Protein AF-A0A7Y5V0I3-F1 (afdb_monomer)

Foldseek 3Di:
DDCPPDPVNCVVLVVLVCQLVQLVVLLVVLVVCCVPCVPPDDNVVSVVSNVVSVVSNVCSVVVNCVVVVPVVCPVCPVPPDPPVPDPDDPPDPPPPPPDDPDDDPDDPDDDDDDDDDDDDDDDD

Mean predicted aligned error: 18.59 Å

pLDDT: mean 71.86, std 21.12, range [35.44, 98.12]

Sequence (124 aa):
MDSHGHPSRQPVAFGLALTAGGGLVLIIIALALGVVNNAAVEGGAVGYLFVAGLLLLIVGIVTWAAVVRPFEHFDDINEPKDSGHGHGAHEAHGEDLLLPEGMQQSLPSGEGKAALPAAGGHAH

Secondary structure (DSSP, 8-state):
------GGG-HHHHHHHHHHHHHHHHHHHHHHHHHHTTTTS-HHHHHHHHHHHHHHHHHHHHHHHHHH-GGGSSGGGGS----S----------------TT----------------------

Nearest PDB structures (foldseek):
  3k6c-assembly1_J  TM=6.076E-01  e=4.776E+00  Nitrosomonas europaea

Solvent-accessible surface area (backbone atoms only — not comparable to full-atom values): 8068 Å² total; per-residue (Å²): 136,80,78,75,77,54,81,87,73,43,63,65,62,52,52,30,49,51,41,21,51,48,9,49,50,38,31,53,51,23,53,52,49,53,70,75,33,74,86,81,52,65,68,64,59,40,51,50,41,29,50,52,11,49,52,38,23,50,51,18,50,53,51,43,48,70,70,68,38,66,81,76,67,63,77,57,73,84,51,84,75,83,82,82,74,84,72,75,79,76,75,73,88,72,83,77,76,80,71,69,91,82,75,80,78,81,74,82,87,76,86,78,91,81,78,84,93,76,87,88,84,86,89,133

Structure (mmCIF, N/CA/C/O backbone):
data_AF-A0A7Y5V0I3-F1
#
_entry.id   AF-A0A7Y5V0I3-F1
#
loop_
_atom_site.group_PDB
_atom_site.id
_atom_site.type_symbol
_atom_site.label_atom_id
_atom_site.label_alt_id
_atom_site.label_comp_id
_atom_site.label_asym_id
_atom_site.label_entity_id
_atom_site.label_seq_id
_atom_site.pdbx_PDB_ins_code
_atom_site.Cartn_x
_atom_site.Cartn_y
_atom_site.Cartn_z
_atom_site.occupancy
_atom_site.B_iso_or_equiv
_atom_site.auth_seq_id
_atom_site.auth_comp_id
_atom_site.auth_asym_id
_atom_site.auth_atom_id
_atom_site.pdbx_PDB_model_num
ATOM 1 N N . MET A 1 1 ? -3.849 2.542 37.730 1.00 43.03 1 MET A N 1
ATOM 2 C CA . MET A 1 1 ? -2.648 1.910 37.133 1.00 43.03 1 MET A CA 1
ATOM 3 C C . MET A 1 1 ? -2.889 1.976 35.647 1.00 43.03 1 MET A C 1
ATOM 5 O O . MET A 1 1 ? -3.585 1.138 35.084 1.00 43.03 1 MET A O 1
ATOM 9 N N . ASP A 1 2 ? -2.468 3.089 35.070 1.00 50.16 2 ASP A N 1
ATOM 10 C CA . ASP A 1 2 ? -3.144 3.638 33.907 1.00 50.16 2 ASP A CA 1
ATOM 11 C C . ASP A 1 2 ? -2.444 3.072 32.684 1.00 50.16 2 ASP A C 1
ATOM 13 O O . ASP A 1 2 ? -1.265 3.318 32.422 1.00 50.16 2 ASP A O 1
ATOM 17 N N . SER A 1 3 ? -3.149 2.189 31.985 1.00 53.12 3 SER A N 1
ATOM 18 C CA . SER A 1 3 ? -2.683 1.577 30.755 1.00 53.12 3 SER A CA 1
ATOM 19 C C . SER A 1 3 ? -2.710 2.620 29.643 1.00 53.12 3 SER A C 1
ATOM 21 O O . SER A 1 3 ? -3.565 2.5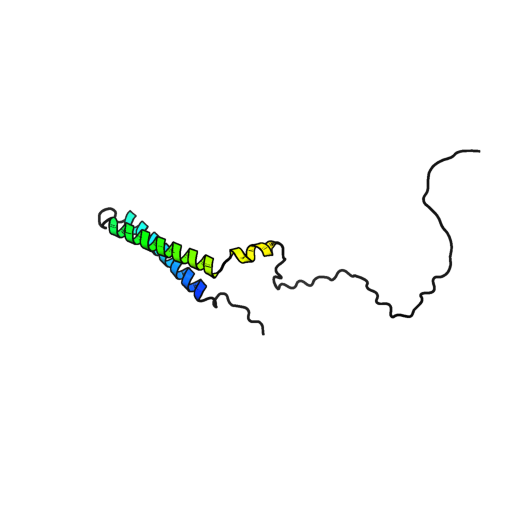73 28.762 1.00 53.12 3 SER A O 1
ATOM 23 N N . HIS A 1 4 ? -1.766 3.560 29.669 1.00 52.62 4 HIS A N 1
ATOM 24 C CA . HIS A 1 4 ? -1.443 4.377 28.508 1.00 52.62 4 HIS A CA 1
ATOM 25 C C . HIS A 1 4 ? -1.037 3.417 27.382 1.00 52.62 4 HIS A C 1
ATOM 27 O O . HIS A 1 4 ? 0.024 2.781 27.409 1.00 52.62 4 HIS A O 1
ATOM 33 N N . GLY A 1 5 ? -1.955 3.211 26.438 1.00 52.56 5 GLY A N 1
ATOM 34 C CA . GLY A 1 5 ? -1.758 2.366 25.273 1.00 52.56 5 GLY A CA 1
ATOM 35 C C . GLY A 1 5 ? -0.678 2.980 24.400 1.00 52.56 5 GLY A C 1
ATOM 36 O O . GLY A 1 5 ? -0.945 3.877 23.612 1.00 52.56 5 GLY A O 1
ATOM 37 N N . HIS A 1 6 ? 0.558 2.513 24.557 1.00 56.06 6 HIS A N 1
ATOM 38 C CA . HIS A 1 6 ? 1.640 2.875 23.654 1.00 56.06 6 HIS A CA 1
ATOM 39 C C . HIS A 1 6 ? 1.207 2.533 22.214 1.00 56.06 6 HIS A C 1
ATOM 41 O O . HIS A 1 6 ? 0.782 1.397 21.984 1.00 56.06 6 HIS A O 1
ATOM 47 N N . PRO A 1 7 ? 1.339 3.443 21.231 1.00 57.34 7 PRO A N 1
ATOM 48 C CA . PRO A 1 7 ? 0.961 3.169 19.839 1.00 57.34 7 PRO A CA 1
ATOM 49 C C . PRO A 1 7 ? 1.701 1.955 19.245 1.00 57.34 7 PRO A C 1
ATOM 51 O O . PRO A 1 7 ? 1.217 1.321 18.313 1.00 57.34 7 PRO A O 1
ATOM 54 N N . SER A 1 8 ? 2.829 1.552 19.844 1.00 57.81 8 SER A N 1
ATOM 55 C CA . SER A 1 8 ? 3.559 0.318 19.527 1.00 57.81 8 SER A CA 1
ATOM 56 C C . SER A 1 8 ? 2.834 -0.985 19.910 1.00 57.81 8 SER A C 1
ATOM 58 O O . SER A 1 8 ? 3.321 -2.062 19.577 1.00 57.81 8 SER A O 1
ATOM 60 N N . ARG A 1 9 ? 1.675 -0.928 20.582 1.00 64.12 9 ARG A N 1
ATOM 61 C CA . ARG A 1 9 ? 0.890 -2.104 21.011 1.00 64.12 9 ARG A CA 1
ATOM 62 C C . ARG A 1 9 ? -0.231 -2.500 20.046 1.00 64.12 9 ARG A C 1
ATOM 64 O O . ARG A 1 9 ? -1.075 -3.314 20.407 1.00 64.12 9 ARG A O 1
ATOM 71 N N . GLN A 1 10 ? -0.259 -1.943 18.836 1.00 80.81 10 GLN A N 1
ATOM 72 C CA . GLN A 1 10 ? -1.248 -2.270 17.802 1.00 80.81 10 GLN A CA 1
ATOM 73 C C . GLN A 1 10 ? -0.580 -3.085 16.675 1.00 80.81 10 GLN A C 1
ATOM 75 O O . GLN A 1 10 ? -0.377 -2.566 15.574 1.00 80.81 10 GLN A O 1
ATOM 80 N N . PRO A 1 11 ? -0.204 -4.360 16.924 1.00 87.69 11 PRO A N 1
ATOM 81 C CA . PRO A 1 11 ? 0.566 -5.167 15.970 1.00 87.69 11 PRO A CA 1
ATOM 82 C C . PRO A 1 11 ? -0.168 -5.355 14.638 1.00 87.69 11 PRO A C 1
ATOM 84 O O . PRO A 1 11 ? 0.463 -5.428 13.588 1.00 87.69 11 PRO A O 1
ATOM 87 N N . VAL A 1 12 ? -1.504 -5.370 14.672 1.00 90.06 12 VAL A N 1
ATOM 88 C CA . VAL A 1 12 ? -2.349 -5.470 13.478 1.00 90.06 12 VAL A CA 1
ATOM 89 C C . VAL A 1 12 ? -2.221 -4.218 12.610 1.00 90.06 12 VAL A C 1
ATOM 91 O O . VAL A 1 12 ? -1.935 -4.334 11.423 1.00 90.06 12 VAL A O 1
ATOM 94 N N . ALA A 1 13 ? -2.358 -3.020 13.188 1.00 89.31 13 ALA A N 1
ATOM 95 C CA . ALA A 1 13 ? -2.216 -1.769 12.443 1.00 89.31 13 ALA A CA 1
ATOM 96 C C . ALA A 1 13 ? -0.805 -1.623 11.845 1.00 89.31 13 ALA A C 1
ATOM 98 O O . ALA A 1 13 ? -0.663 -1.212 10.695 1.00 89.31 13 ALA A O 1
ATOM 99 N N . PHE A 1 14 ? 0.227 -2.034 12.590 1.00 90.25 14 PHE A N 1
ATOM 100 C CA . PHE A 1 14 ? 1.604 -2.068 12.094 1.00 90.25 14 PHE A CA 1
ATOM 101 C C . PHE A 1 14 ? 1.783 -3.041 10.916 1.00 90.25 14 PHE A C 1
ATOM 103 O O . PHE A 1 14 ? 2.371 -2.676 9.898 1.00 90.25 14 PHE A O 1
ATOM 110 N N . GLY A 1 15 ? 1.236 -4.257 11.008 1.00 92.00 15 GLY A N 1
ATOM 111 C CA . GLY A 1 15 ? 1.282 -5.234 9.915 1.00 92.00 15 GLY A CA 1
ATOM 112 C C . GLY A 1 15 ? 0.549 -4.758 8.655 1.00 92.00 15 GLY A C 1
ATOM 113 O O . GLY A 1 15 ? 1.042 -4.935 7.539 1.00 92.00 15 GLY A O 1
ATOM 114 N N . LEU A 1 16 ? -0.594 -4.089 8.820 1.00 93.06 16 LEU A N 1
ATOM 115 C CA . LEU A 1 16 ? -1.338 -3.493 7.707 1.00 93.06 16 LEU A CA 1
ATOM 116 C C . LEU A 1 16 ? -0.571 -2.330 7.065 1.00 93.06 16 LEU A C 1
ATOM 118 O O . LEU A 1 16 ? -0.535 -2.233 5.839 1.00 93.06 16 LEU A O 1
ATOM 122 N N . ALA A 1 17 ? 0.114 -1.510 7.867 1.00 93.31 17 ALA A N 1
ATOM 123 C CA . ALA A 1 17 ? 0.988 -0.453 7.364 1.00 93.31 17 ALA A CA 1
ATOM 124 C C . ALA A 1 17 ? 2.176 -1.016 6.564 1.00 93.31 17 ALA A C 1
ATOM 126 O O . ALA A 1 17 ? 2.482 -0.493 5.494 1.00 93.31 17 ALA A O 1
ATOM 127 N N . LEU A 1 18 ? 2.802 -2.109 7.020 1.00 94.31 18 LEU A N 1
ATOM 128 C CA . LEU A 1 18 ? 3.843 -2.802 6.248 1.00 94.31 18 LEU A CA 1
ATOM 129 C C . LEU A 1 18 ? 3.303 -3.396 4.946 1.00 94.31 18 LEU A C 1
ATOM 131 O O . LEU A 1 18 ? 3.977 -3.328 3.923 1.00 94.31 18 LEU A O 1
ATOM 135 N N . THR A 1 19 ? 2.089 -3.943 4.967 1.00 95.38 19 THR A N 1
ATOM 136 C CA . THR A 1 19 ? 1.443 -4.502 3.771 1.00 95.38 19 THR A CA 1
ATOM 137 C C . THR A 1 19 ? 1.185 -3.406 2.735 1.00 95.38 19 THR A C 1
ATOM 139 O O . THR A 1 19 ? 1.604 -3.526 1.584 1.00 95.38 19 THR A O 1
ATOM 142 N N . ALA A 1 20 ? 0.569 -2.296 3.154 1.00 95.75 20 ALA A N 1
ATOM 143 C CA . ALA A 1 20 ? 0.309 -1.151 2.287 1.00 95.75 20 ALA A CA 1
ATOM 144 C C . ALA A 1 20 ? 1.615 -0.508 1.781 1.00 95.75 20 ALA A C 1
ATOM 146 O O . ALA A 1 20 ? 1.780 -0.287 0.581 1.00 95.75 20 ALA A O 1
ATOM 147 N N . GLY A 1 21 ? 2.576 -0.267 2.678 1.00 95.94 21 GLY A N 1
ATOM 148 C CA . GLY A 1 21 ? 3.885 0.289 2.336 1.00 95.94 21 GLY A CA 1
ATOM 149 C C . GLY A 1 21 ? 4.683 -0.611 1.391 1.00 95.94 21 GLY A C 1
ATOM 150 O O . GLY A 1 21 ? 5.279 -0.119 0.437 1.00 95.94 21 GLY A O 1
ATOM 151 N N . GLY A 1 22 ? 4.637 -1.930 1.589 1.00 96.75 22 GLY A N 1
ATOM 152 C CA . GLY A 1 22 ? 5.248 -2.908 0.689 1.00 96.75 22 GLY A CA 1
ATOM 153 C C . GLY A 1 22 ? 4.650 -2.854 -0.717 1.00 96.75 22 GLY A C 1
ATOM 154 O O . GLY A 1 22 ? 5.396 -2.827 -1.695 1.00 96.75 22 GLY A O 1
ATOM 155 N N . GLY A 1 23 ? 3.322 -2.746 -0.829 1.00 96.88 23 GLY A N 1
ATOM 156 C CA . GLY A 1 23 ? 2.644 -2.547 -2.114 1.00 96.88 23 GLY A CA 1
ATOM 157 C C . GLY A 1 23 ? 3.108 -1.277 -2.829 1.00 96.88 23 GLY A C 1
ATOM 158 O O . GLY A 1 23 ? 3.447 -1.319 -4.012 1.00 96.88 23 GLY A O 1
ATOM 159 N N . LEU A 1 24 ? 3.222 -0.168 -2.093 1.00 97.88 24 LEU A N 1
ATOM 160 C CA . LEU A 1 24 ? 3.736 1.094 -2.630 1.00 97.88 24 LEU A CA 1
ATOM 161 C C . LEU A 1 24 ? 5.191 0.976 -3.113 1.00 97.88 24 LEU A C 1
ATOM 163 O O . LEU A 1 24 ? 5.516 1.446 -4.202 1.00 97.88 24 LEU A O 1
ATOM 167 N N . VAL A 1 25 ? 6.062 0.322 -2.341 1.00 97.94 25 VAL A N 1
ATOM 168 C CA . VAL A 1 25 ? 7.462 0.092 -2.736 1.00 97.94 25 VAL A CA 1
ATOM 169 C C . VAL A 1 25 ? 7.541 -0.740 -4.017 1.00 97.94 25 VAL A C 1
ATOM 171 O O . VAL A 1 25 ? 8.305 -0.393 -4.917 1.00 97.94 25 VAL A O 1
ATOM 174 N N . LEU A 1 26 ? 6.722 -1.788 -4.147 1.00 96.31 26 LEU A N 1
ATOM 175 C CA . LEU A 1 26 ? 6.667 -2.601 -5.366 1.00 96.31 26 LEU A CA 1
ATOM 176 C C . LEU A 1 26 ? 6.228 -1.788 -6.588 1.00 96.31 26 LEU A C 1
ATOM 178 O O . LEU A 1 26 ? 6.819 -1.943 -7.655 1.00 96.31 26 LEU A O 1
ATOM 182 N N . ILE A 1 27 ? 5.253 -0.888 -6.432 1.00 97.44 27 ILE A N 1
ATOM 183 C CA . ILE A 1 27 ? 4.839 0.033 -7.500 1.00 97.44 27 ILE A CA 1
ATOM 184 C C . ILE A 1 27 ? 6.009 0.927 -7.920 1.00 97.44 27 ILE A C 1
ATOM 186 O O . ILE A 1 27 ? 6.290 1.044 -9.111 1.00 97.44 27 ILE A O 1
ATOM 190 N N . ILE A 1 28 ? 6.719 1.527 -6.961 1.00 96.88 28 ILE A N 1
ATOM 191 C CA . ILE A 1 28 ? 7.865 2.402 -7.249 1.00 96.88 28 ILE A CA 1
ATOM 192 C C . ILE A 1 28 ? 8.955 1.632 -8.006 1.00 96.88 28 ILE A C 1
ATOM 194 O O . ILE A 1 28 ? 9.469 2.127 -9.009 1.00 96.88 28 ILE A O 1
ATOM 198 N N . ILE A 1 29 ? 9.272 0.408 -7.573 1.00 94.81 29 ILE A N 1
ATOM 199 C CA . ILE A 1 29 ? 10.252 -0.453 -8.249 1.00 94.81 29 ILE A CA 1
ATOM 200 C C . ILE A 1 29 ? 9.781 -0.801 -9.665 1.00 94.81 29 ILE A C 1
ATOM 202 O O . ILE A 1 29 ? 10.564 -0.684 -10.606 1.00 94.81 29 ILE A O 1
ATOM 206 N N . ALA A 1 30 ? 8.515 -1.185 -9.845 1.00 93.12 30 ALA A N 1
ATOM 207 C CA . ALA A 1 30 ? 7.963 -1.506 -11.159 1.00 93.12 30 ALA A CA 1
ATOM 208 C C . ALA A 1 30 ? 8.073 -0.318 -12.125 1.00 93.12 30 ALA A C 1
ATOM 210 O O . ALA A 1 30 ? 8.541 -0.478 -13.253 1.00 93.12 30 ALA A O 1
ATOM 211 N N . LEU A 1 31 ? 7.720 0.886 -11.670 1.00 93.00 31 LEU A N 1
ATOM 212 C CA . LEU A 1 31 ? 7.834 2.103 -12.473 1.00 93.00 31 LEU A CA 1
ATOM 213 C C . LEU A 1 31 ? 9.294 2.438 -12.799 1.00 93.00 31 LEU A C 1
ATOM 215 O O . LEU A 1 31 ? 9.605 2.755 -13.946 1.00 93.00 31 LEU A O 1
ATOM 219 N N . ALA A 1 32 ? 10.204 2.309 -11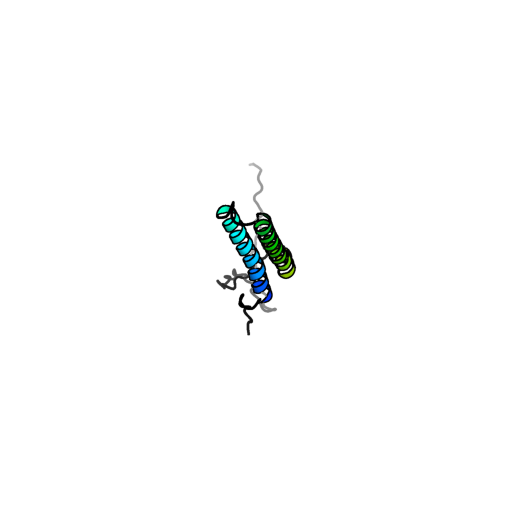.829 1.00 92.69 32 ALA A N 1
ATOM 220 C CA . ALA A 1 32 ? 11.631 2.524 -12.057 1.00 92.69 32 ALA A CA 1
ATOM 221 C C . ALA A 1 32 ? 12.193 1.550 -13.108 1.00 92.69 32 ALA A C 1
ATOM 223 O O . ALA A 1 32 ? 12.907 1.968 -14.021 1.00 92.69 32 ALA A O 1
ATOM 224 N N . LEU A 1 33 ? 11.828 0.266 -13.029 1.00 90.19 33 LEU A N 1
ATOM 225 C CA . LEU A 1 33 ? 12.226 -0.743 -14.013 1.00 90.19 33 LEU A CA 1
ATOM 226 C C . LEU A 1 33 ? 11.636 -0.462 -15.396 1.00 90.19 33 LEU A C 1
ATOM 228 O O . LEU A 1 33 ? 12.349 -0.614 -16.386 1.00 90.19 33 LEU A O 1
ATOM 232 N N . GLY A 1 34 ? 10.377 -0.023 -15.466 1.00 88.31 34 GLY A N 1
ATOM 233 C CA . GLY A 1 34 ? 9.728 0.358 -16.720 1.00 88.31 34 GLY A CA 1
ATOM 234 C C . GLY A 1 34 ? 10.424 1.527 -17.420 1.00 88.31 34 GLY A C 1
ATOM 235 O O . GLY A 1 34 ? 10.578 1.505 -18.638 1.00 88.31 34 GLY A O 1
ATOM 236 N N . VAL A 1 35 ? 10.906 2.515 -16.657 1.00 88.62 35 VAL A N 1
ATOM 237 C CA . VAL A 1 35 ? 11.644 3.666 -17.206 1.00 88.62 35 VAL A CA 1
ATOM 238 C C . VAL A 1 35 ? 13.051 3.273 -17.662 1.00 88.62 35 VAL A C 1
ATOM 240 O O . VAL A 1 35 ? 13.470 3.656 -18.752 1.00 88.62 35 VAL A O 1
ATOM 243 N N . VAL A 1 36 ? 13.789 2.513 -16.847 1.00 87.75 36 VAL A N 1
ATOM 244 C CA . VAL A 1 36 ? 15.198 2.180 -17.128 1.00 87.75 36 VAL A CA 1
ATOM 245 C C . VAL A 1 36 ? 15.334 1.114 -18.219 1.00 87.75 36 VAL A C 1
ATOM 247 O O . VAL A 1 36 ? 16.242 1.195 -19.043 1.00 87.75 36 VAL A O 1
ATOM 250 N N . ASN A 1 37 ? 14.444 0.119 -18.252 1.00 78.75 37 ASN A N 1
ATOM 251 C CA . ASN A 1 37 ? 14.624 -1.095 -19.053 1.00 78.75 37 ASN A CA 1
ATOM 252 C C . ASN A 1 37 ? 13.621 -1.243 -20.204 1.00 78.75 37 ASN A C 1
ATOM 254 O O . ASN A 1 37 ? 13.249 -2.369 -20.538 1.00 78.75 37 ASN A O 1
ATOM 258 N N . ASN A 1 38 ? 13.234 -0.140 -20.853 1.00 68.06 38 ASN A N 1
ATOM 259 C CA . ASN A 1 38 ? 12.212 -0.104 -21.914 1.00 68.06 38 ASN A CA 1
ATOM 260 C C . ASN A 1 38 ? 12.403 -1.140 -23.058 1.00 68.06 38 ASN A C 1
ATOM 262 O O . ASN A 1 38 ? 11.456 -1.432 -23.777 1.00 68.06 38 ASN A O 1
ATOM 266 N N . ALA A 1 39 ? 13.601 -1.718 -23.232 1.00 64.25 39 ALA A N 1
ATOM 267 C CA . ALA A 1 39 ? 13.888 -2.762 -24.225 1.00 64.25 39 ALA A CA 1
ATOM 268 C C . ALA A 1 39 ? 14.328 -4.130 -23.651 1.00 64.25 39 ALA A C 1
ATOM 270 O O . ALA A 1 39 ? 14.392 -5.098 -24.404 1.00 64.25 39 ALA A O 1
ATOM 271 N N . ALA A 1 40 ? 14.668 -4.228 -22.359 1.00 66.81 40 ALA A N 1
ATOM 272 C CA . ALA A 1 40 ? 15.318 -5.416 -21.779 1.00 66.81 40 ALA A CA 1
ATOM 273 C C . ALA A 1 40 ? 14.391 -6.273 -20.903 1.00 66.81 40 ALA A C 1
ATOM 275 O O . ALA A 1 40 ? 14.708 -7.426 -20.618 1.00 66.81 40 ALA A O 1
ATOM 276 N N . VAL A 1 41 ? 13.255 -5.724 -20.472 1.00 65.75 41 VAL A N 1
ATOM 277 C CA . VAL A 1 41 ? 12.271 -6.444 -19.659 1.00 65.75 41 VAL A CA 1
ATOM 278 C C . VAL A 1 41 ? 11.012 -6.637 -20.493 1.00 65.75 41 VAL A C 1
ATOM 280 O O . VAL A 1 41 ? 10.503 -5.680 -21.074 1.00 65.75 41 VAL A O 1
ATOM 283 N N . GLU A 1 42 ? 10.495 -7.868 -20.552 1.00 74.94 42 GLU A N 1
ATOM 284 C CA . GLU A 1 42 ? 9.179 -8.129 -21.137 1.00 74.94 42 GLU A CA 1
ATOM 285 C C . GLU A 1 42 ? 8.151 -7.208 -20.470 1.00 74.94 42 GLU A C 1
ATOM 287 O O . GLU A 1 42 ? 7.929 -7.285 -19.260 1.00 74.94 42 GLU A O 1
ATOM 292 N N . GLY A 1 43 ? 7.507 -6.334 -21.251 1.00 74.25 43 GLY A N 1
ATOM 293 C CA . GLY A 1 43 ? 6.561 -5.343 -20.722 1.00 74.25 43 GLY A CA 1
ATOM 294 C C . GLY A 1 43 ? 5.439 -5.958 -19.873 1.00 74.25 43 GLY A C 1
ATOM 295 O O . GLY A 1 43 ? 4.948 -5.322 -18.941 1.00 74.25 43 GLY A O 1
ATOM 296 N N . GLY A 1 44 ? 5.095 -7.228 -20.122 1.00 84.81 44 GLY A N 1
ATOM 297 C CA . GLY A 1 44 ? 4.161 -7.994 -19.297 1.00 84.81 44 GLY A CA 1
ATOM 298 C C . GLY A 1 44 ? 4.624 -8.171 -17.847 1.00 84.81 44 GLY A C 1
ATOM 299 O O . GLY A 1 44 ? 3.822 -8.000 -16.933 1.00 84.81 44 GLY A O 1
ATOM 300 N N . ALA A 1 45 ? 5.911 -8.436 -17.606 1.00 87.44 45 ALA A N 1
ATOM 301 C CA . ALA A 1 45 ? 6.445 -8.643 -16.259 1.00 87.44 45 ALA A CA 1
ATOM 302 C C . ALA A 1 45 ? 6.371 -7.368 -15.402 1.00 87.44 45 ALA A C 1
ATOM 304 O O . ALA A 1 45 ? 5.968 -7.424 -14.240 1.00 87.44 45 ALA A O 1
ATOM 305 N N . VAL A 1 46 ? 6.693 -6.208 -15.988 1.00 90.81 46 VAL A N 1
ATOM 306 C CA . VAL A 1 46 ? 6.567 -4.906 -15.306 1.00 90.81 46 VAL A CA 1
ATOM 307 C C . VAL A 1 46 ? 5.102 -4.599 -14.994 1.00 90.81 46 VAL A C 1
ATOM 309 O O . VAL A 1 46 ? 4.785 -4.180 -13.880 1.00 90.81 46 VAL A O 1
ATOM 312 N N . GLY A 1 47 ? 4.203 -4.860 -15.949 1.00 91.38 47 GLY A N 1
ATOM 313 C CA . GLY A 1 47 ? 2.763 -4.693 -15.758 1.00 91.38 47 GLY A CA 1
ATOM 314 C C . GLY A 1 47 ? 2.214 -5.559 -14.622 1.00 91.38 47 GLY A C 1
ATOM 315 O O . GLY A 1 47 ? 1.509 -5.050 -13.751 1.00 91.38 47 GLY A O 1
ATOM 316 N N . TYR A 1 48 ? 2.582 -6.843 -14.570 1.00 94.50 48 TYR A N 1
ATOM 317 C CA . TYR A 1 48 ? 2.164 -7.733 -13.482 1.00 94.50 48 TYR A CA 1
ATOM 318 C C . TYR A 1 48 ? 2.713 -7.295 -12.125 1.00 94.50 48 TYR A C 1
ATOM 320 O O . TYR A 1 48 ? 1.969 -7.312 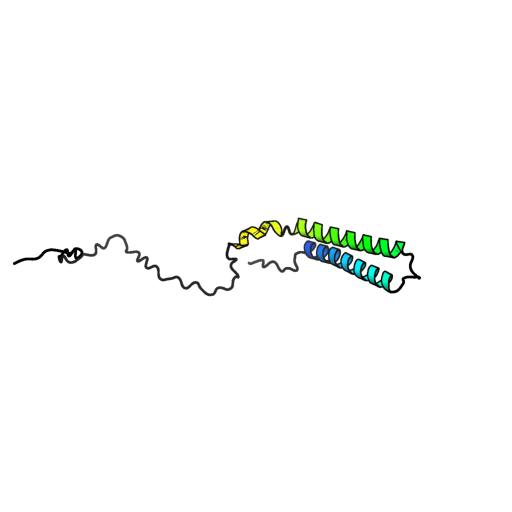-11.145 1.00 94.50 48 TYR A O 1
ATOM 328 N N . LEU A 1 49 ? 3.976 -6.861 -12.059 1.00 94.44 49 LEU A N 1
ATOM 329 C CA . LEU A 1 49 ? 4.575 -6.367 -10.818 1.00 94.44 49 LEU A CA 1
ATOM 330 C C . LEU A 1 49 ? 3.849 -5.114 -10.304 1.00 94.44 49 LEU A C 1
ATOM 332 O O . LEU A 1 49 ? 3.548 -5.018 -9.114 1.00 94.44 49 LEU A O 1
ATOM 336 N N . PHE A 1 50 ? 3.517 -4.187 -11.205 1.00 95.31 50 PHE A N 1
ATOM 337 C CA . PHE A 1 50 ? 2.749 -2.990 -10.872 1.00 95.31 50 PHE A CA 1
ATOM 338 C C . PHE A 1 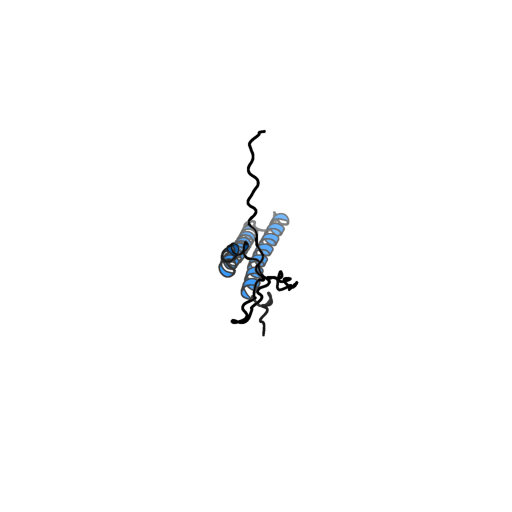50 ? 1.353 -3.341 -10.346 1.00 95.31 50 PHE A C 1
ATOM 340 O O . PHE A 1 50 ? 0.955 -2.856 -9.287 1.00 95.31 50 PHE A O 1
ATOM 347 N N . VAL A 1 51 ? 0.619 -4.213 -11.047 1.00 97.38 51 VAL A N 1
ATOM 348 C CA . VAL A 1 51 ? -0.731 -4.632 -10.635 1.00 97.38 51 VAL A CA 1
ATOM 349 C C . VAL A 1 51 ? -0.693 -5.376 -9.301 1.00 97.38 51 VAL A C 1
ATOM 351 O O . VAL A 1 51 ? -1.529 -5.114 -8.439 1.00 97.38 51 VAL A O 1
ATOM 354 N N . ALA A 1 52 ? 0.289 -6.253 -9.086 1.00 96.56 52 ALA A N 1
ATOM 355 C CA . ALA A 1 52 ? 0.465 -6.944 -7.813 1.00 96.56 52 ALA A CA 1
ATOM 356 C C . ALA A 1 52 ? 0.723 -5.957 -6.661 1.00 96.56 52 ALA A C 1
ATOM 358 O O . ALA A 1 52 ? 0.076 -6.052 -5.617 1.00 96.56 52 ALA A O 1
ATOM 359 N N . GLY A 1 53 ? 1.610 -4.975 -6.864 1.00 97.19 53 GLY A N 1
ATOM 360 C CA . GLY A 1 53 ? 1.858 -3.909 -5.889 1.00 97.19 53 GLY A CA 1
ATOM 361 C C . GLY A 1 53 ? 0.611 -3.066 -5.606 1.00 97.19 53 GLY A C 1
ATOM 362 O O . GLY A 1 53 ? 0.310 -2.777 -4.447 1.00 97.19 53 GLY A O 1
ATOM 363 N N . LEU A 1 54 ? -0.165 -2.742 -6.644 1.00 97.88 54 LEU A N 1
ATOM 364 C CA . LEU A 1 54 ? -1.419 -1.996 -6.526 1.00 97.88 54 LEU A CA 1
ATOM 365 C C . LEU A 1 54 ? -2.480 -2.762 -5.734 1.00 97.88 54 LEU A C 1
ATOM 367 O O . LEU A 1 54 ? -3.098 -2.193 -4.837 1.00 97.88 54 LEU A O 1
ATOM 371 N N . LEU A 1 55 ? -2.671 -4.049 -6.021 1.00 98.12 55 LEU A N 1
ATOM 372 C CA . LEU A 1 55 ? -3.600 -4.889 -5.267 1.00 98.12 55 LEU A CA 1
ATOM 373 C C . LEU A 1 55 ? -3.189 -4.984 -3.797 1.00 98.12 55 LEU A C 1
ATOM 375 O O . LEU A 1 55 ? -4.038 -4.841 -2.920 1.00 98.12 55 LEU A O 1
ATOM 379 N N . LEU A 1 56 ? -1.895 -5.160 -3.522 1.00 97.06 56 LEU A N 1
ATOM 380 C CA . LEU A 1 56 ? -1.377 -5.220 -2.157 1.00 97.06 56 LEU A CA 1
ATOM 381 C C . LEU A 1 56 ? -1.612 -3.903 -1.399 1.00 97.06 56 LEU A C 1
ATOM 383 O O . LEU A 1 56 ? -2.048 -3.922 -0.246 1.00 97.06 56 LEU A O 1
ATOM 387 N N . LEU A 1 57 ? -1.391 -2.764 -2.063 1.00 97.50 57 LEU A N 1
ATOM 388 C CA . LEU A 1 57 ? -1.666 -1.435 -1.516 1.00 97.50 57 LEU A CA 1
ATOM 389 C C . LEU A 1 57 ? -3.158 -1.249 -1.207 1.00 97.50 57 LEU A C 1
ATOM 391 O O . LEU A 1 57 ? -3.507 -0.838 -0.100 1.00 97.50 57 LEU A O 1
ATOM 395 N N . ILE A 1 58 ? -4.038 -1.584 -2.157 1.00 98.06 58 ILE A N 1
ATOM 396 C CA . ILE A 1 58 ? -5.494 -1.467 -1.994 1.00 98.06 58 ILE A CA 1
ATOM 397 C C . ILE A 1 58 ? -5.970 -2.345 -0.837 1.00 98.06 58 ILE A C 1
ATOM 399 O O . ILE A 1 58 ? -6.678 -1.858 0.041 1.00 98.06 58 ILE A O 1
ATOM 403 N N . VAL A 1 59 ? -5.559 -3.614 -0.794 1.00 97.12 59 VAL A N 1
ATOM 404 C CA . VAL A 1 59 ? -5.940 -4.537 0.285 1.00 97.12 59 VAL A CA 1
ATOM 405 C C . VAL A 1 59 ? -5.449 -4.024 1.636 1.00 97.12 59 VAL A C 1
ATOM 407 O O . VAL A 1 59 ? -6.218 -4.035 2.598 1.00 97.12 59 VAL A O 1
ATOM 410 N N . GLY A 1 60 ? -4.212 -3.524 1.712 1.00 95.81 60 GLY A N 1
ATOM 411 C CA . GLY A 1 60 ? -3.664 -2.932 2.931 1.00 95.81 60 GLY A CA 1
ATOM 412 C C . GLY A 1 60 ? -4.493 -1.745 3.432 1.00 95.81 60 GLY A C 1
ATOM 413 O O . GLY A 1 60 ? -4.889 -1.728 4.597 1.00 95.81 60 GLY A O 1
ATOM 414 N N . ILE A 1 61 ? -4.819 -0.795 2.549 1.00 96.19 61 ILE A N 1
ATOM 415 C CA . ILE A 1 61 ? -5.602 0.405 2.894 1.00 96.19 61 ILE A CA 1
ATOM 416 C C . ILE A 1 61 ? -7.044 0.048 3.268 1.00 96.19 61 ILE A C 1
ATOM 418 O O . ILE A 1 61 ? -7.542 0.515 4.291 1.00 96.19 61 ILE A O 1
ATOM 422 N N . VAL A 1 62 ? -7.721 -0.781 2.469 1.00 96.62 62 VAL A N 1
ATOM 423 C CA . VAL A 1 62 ? -9.122 -1.167 2.710 1.00 96.62 62 VAL A CA 1
ATOM 424 C C . VAL A 1 62 ? -9.246 -1.937 4.021 1.00 96.62 62 VAL A C 1
ATOM 426 O O . VAL A 1 62 ? -10.118 -1.632 4.834 1.00 96.62 62 VAL A O 1
ATOM 429 N N . THR A 1 63 ? -8.348 -2.893 4.266 1.00 95.25 63 THR A N 1
ATOM 430 C CA . THR A 1 63 ? -8.347 -3.663 5.517 1.00 95.25 63 THR A CA 1
ATOM 431 C C . THR A 1 63 ? -8.040 -2.761 6.707 1.00 95.25 63 THR A C 1
ATOM 433 O O . THR A 1 63 ? -8.710 -2.854 7.732 1.00 95.25 63 THR A O 1
ATOM 436 N N . TRP A 1 64 ? -7.081 -1.841 6.573 1.00 94.25 64 TRP A N 1
ATOM 437 C CA . TRP A 1 64 ? -6.796 -0.851 7.610 1.00 94.25 64 TRP A CA 1
ATOM 438 C C . TRP A 1 64 ? -8.018 0.012 7.928 1.00 94.25 64 TRP A C 1
ATOM 440 O O . TRP A 1 64 ? -8.381 0.132 9.096 1.00 94.25 64 TRP A O 1
ATOM 450 N N . ALA A 1 65 ? -8.700 0.542 6.913 1.00 93.00 65 ALA A N 1
ATOM 451 C CA . ALA A 1 65 ? -9.893 1.359 7.105 1.00 93.00 65 ALA A CA 1
ATOM 452 C C . ALA A 1 65 ? -11.036 0.563 7.758 1.00 93.00 65 ALA A C 1
ATOM 454 O O . ALA A 1 65 ? -11.744 1.098 8.607 1.00 93.00 65 ALA A O 1
ATOM 455 N N . ALA A 1 66 ? -11.191 -0.719 7.415 1.00 92.88 66 ALA A N 1
ATOM 456 C CA . ALA A 1 66 ? -12.199 -1.599 8.006 1.00 92.88 66 ALA A CA 1
ATOM 457 C C . ALA A 1 66 ? -11.902 -1.987 9.468 1.00 92.88 66 ALA A C 1
ATOM 459 O O . ALA A 1 66 ? -12.838 -2.224 10.235 1.00 92.88 66 ALA A O 1
ATOM 460 N N . VAL A 1 67 ? -10.621 -2.063 9.847 1.00 90.69 67 VAL A N 1
ATOM 461 C CA . VAL A 1 67 ? -10.171 -2.414 11.206 1.00 90.69 67 VAL A CA 1
ATOM 462 C C . VAL A 1 67 ? -10.147 -1.195 12.120 1.00 90.69 67 VAL A C 1
ATOM 464 O O . VAL A 1 67 ? -10.684 -1.249 13.220 1.00 90.69 67 VAL A O 1
ATOM 467 N N . VAL A 1 68 ? -9.520 -0.105 11.678 1.00 89.25 68 VAL A N 1
ATOM 468 C CA . VAL A 1 68 ? -9.371 1.122 12.476 1.00 89.25 68 VAL A CA 1
ATOM 469 C C . VAL A 1 68 ? -10.664 1.925 12.503 1.00 89.25 68 VAL A C 1
ATOM 471 O O . VAL A 1 68 ? -10.879 2.675 13.449 1.00 89.25 68 VAL A O 1
ATOM 474 N N . ARG A 1 69 ? -11.515 1.762 11.479 1.00 89.38 69 ARG A N 1
ATOM 475 C CA . ARG A 1 69 ? -12.810 2.440 11.337 1.00 89.38 69 ARG A CA 1
ATOM 476 C C . ARG A 1 69 ? -12.739 3.902 11.755 1.00 89.38 69 ARG A C 1
ATOM 478 O O . ARG A 1 69 ? -13.467 4.330 12.651 1.00 89.38 69 ARG A O 1
ATOM 485 N N . PRO A 1 70 ? -11.858 4.693 11.119 1.00 82.56 70 PRO A N 1
ATOM 486 C CA . PRO A 1 70 ? -11.671 6.072 11.542 1.00 82.56 70 PRO A CA 1
ATOM 487 C C . PRO A 1 70 ? -13.008 6.826 11.520 1.00 82.56 70 PRO A C 1
ATOM 489 O O . PRO A 1 70 ? -13.241 7.656 12.387 1.00 82.56 70 PRO A O 1
ATOM 492 N N . PHE A 1 71 ? -13.901 6.466 10.583 1.00 83.44 71 PHE A N 1
ATOM 493 C CA . PHE A 1 71 ? -15.236 7.035 10.369 1.00 83.44 71 PHE A CA 1
ATOM 494 C C . PHE A 1 71 ? -16.190 6.956 11.577 1.00 83.44 71 PHE A C 1
ATOM 496 O O . PHE A 1 71 ? -17.146 7.720 11.607 1.00 83.44 71 PHE A O 1
ATOM 503 N N . GLU A 1 72 ? -15.949 6.091 12.567 1.00 83.56 72 GLU A N 1
ATOM 504 C CA . GLU A 1 72 ? -16.831 5.963 13.742 1.00 83.56 72 GLU A CA 1
ATOM 505 C C . GLU A 1 72 ? -16.645 7.087 14.776 1.00 83.56 72 GLU A C 1
ATOM 507 O O . GLU A 1 72 ? -17.586 7.404 15.490 1.00 83.56 72 GLU A O 1
ATOM 512 N N . HIS A 1 73 ? -15.471 7.726 14.839 1.00 72.50 73 HIS A N 1
ATOM 513 C CA . HIS A 1 73 ? -15.132 8.700 15.891 1.00 72.50 73 HIS A CA 1
ATOM 514 C C . HIS A 1 73 ? -15.002 10.144 15.374 1.00 72.50 73 HIS A C 1
ATOM 516 O O . HIS A 1 73 ? -14.411 10.992 16.043 1.00 72.50 73 HIS A O 1
ATOM 522 N N . PHE A 1 74 ? -15.486 10.435 14.161 1.00 64.31 74 PHE A N 1
ATOM 523 C CA . PHE A 1 74 ? -15.440 11.797 13.609 1.00 64.31 74 PHE A CA 1
ATOM 524 C C . PHE A 1 74 ? -16.527 12.726 14.176 1.00 64.31 74 PHE A C 1
ATOM 526 O O . PHE A 1 74 ? -16.409 13.935 13.988 1.00 64.31 74 PHE A O 1
ATOM 533 N N . ASP A 1 75 ? -17.553 12.194 14.852 1.00 67.88 75 ASP A N 1
ATOM 534 C CA . ASP A 1 75 ? -18.669 12.986 15.403 1.00 67.88 75 ASP A CA 1
ATOM 535 C C . ASP A 1 75 ? -18.316 13.686 16.734 1.00 67.88 75 ASP A C 1
ATOM 537 O O . ASP A 1 75 ? -18.812 14.770 17.029 1.00 67.88 75 ASP A O 1
ATOM 541 N N . ASP A 1 76 ? -17.328 13.167 17.473 1.00 66.69 76 ASP A N 1
ATOM 542 C CA . ASP A 1 76 ? -16.837 13.753 18.735 1.00 66.69 76 ASP A CA 1
ATOM 543 C C . ASP A 1 76 ? -15.972 15.016 18.526 1.00 66.69 76 ASP A C 1
ATOM 545 O O . ASP A 1 76 ? -15.214 15.420 19.406 1.00 66.69 76 ASP A O 1
ATOM 549 N N . ILE A 1 77 ? -16.024 15.653 17.349 1.00 69.50 77 ILE A N 1
ATOM 550 C CA . ILE A 1 77 ? -15.278 16.893 17.069 1.00 69.50 77 ILE A CA 1
ATOM 551 C C . ILE A 1 77 ? -15.788 18.079 17.897 1.00 69.50 77 ILE A C 1
ATOM 553 O O . ILE A 1 77 ? -15.039 19.020 18.161 1.00 69.50 77 ILE A O 1
ATOM 557 N N . ASN A 1 78 ? -17.058 18.033 18.306 1.00 76.88 78 ASN A N 1
ATOM 558 C CA . ASN A 1 78 ? -17.683 19.073 19.122 1.00 76.88 78 ASN A CA 1
ATOM 559 C C . ASN A 1 78 ? -17.462 18.859 20.624 1.00 76.88 78 ASN A C 1
ATOM 561 O O . ASN A 1 78 ? -17.773 19.750 21.415 1.00 76.88 78 ASN A O 1
ATOM 565 N N . GLU A 1 79 ? -16.917 17.709 21.022 1.00 77.81 79 GLU A N 1
ATOM 566 C CA . GLU A 1 79 ? -16.566 17.438 22.409 1.00 77.81 79 GLU A CA 1
ATOM 567 C C . GLU A 1 79 ? -15.089 17.783 22.649 1.00 77.81 79 GLU A C 1
ATOM 569 O O . GLU A 1 79 ? -14.199 17.268 21.961 1.00 77.81 79 GLU A O 1
ATOM 574 N N . PRO A 1 80 ? -14.775 18.664 23.618 1.00 72.75 80 PRO A N 1
ATOM 575 C CA . PR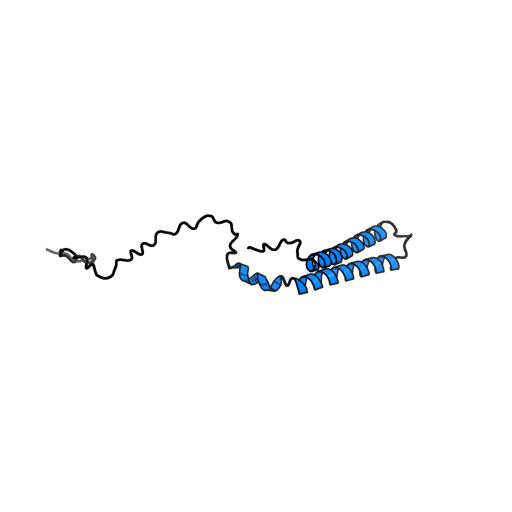O A 1 80 ? -13.394 18.949 23.960 1.00 72.75 80 PRO A CA 1
ATOM 576 C C . PRO A 1 80 ? -12.760 17.691 24.561 1.00 72.75 80 PRO A C 1
ATOM 578 O O . PRO A 1 80 ? -13.042 17.312 25.696 1.00 72.75 80 PRO A O 1
ATOM 581 N N . LYS A 1 81 ? -11.875 17.041 23.801 1.00 69.88 81 LYS A N 1
ATOM 582 C CA . LYS A 1 81 ? -11.035 15.961 24.327 1.00 69.88 81 LYS A CA 1
ATOM 583 C C . LYS A 1 81 ? -10.103 16.545 25.381 1.00 69.88 81 LYS A C 1
ATOM 585 O O . LYS A 1 81 ? -9.225 17.341 25.045 1.00 69.88 81 LYS A O 1
ATOM 590 N N . ASP A 1 82 ? -10.301 16.151 26.638 1.00 66.88 82 ASP A N 1
ATOM 591 C CA . ASP A 1 82 ? -9.381 16.472 27.726 1.00 66.88 82 ASP A CA 1
ATOM 592 C C . ASP A 1 82 ? -7.973 16.002 27.329 1.00 66.88 82 ASP A C 1
ATOM 594 O O . ASP A 1 82 ? -7.707 14.811 27.150 1.00 66.88 82 ASP A O 1
ATOM 598 N N . SER A 1 83 ? -7.077 16.964 27.112 1.00 71.38 83 SER A N 1
ATOM 599 C CA . SER A 1 83 ? -5.702 16.723 26.678 1.00 71.38 83 SER A CA 1
ATOM 600 C C . SER A 1 83 ? -4.791 16.316 27.841 1.00 71.38 83 SER A C 1
ATOM 602 O O . SER A 1 83 ? -3.581 16.155 27.653 1.00 71.38 83 SER A O 1
ATOM 604 N N . GLY A 1 84 ? -5.337 16.154 29.055 1.00 61.59 84 GLY A N 1
ATOM 605 C CA . GLY A 1 84 ? -4.580 15.790 30.252 1.00 61.59 84 GLY A CA 1
ATOM 606 C C . GLY A 1 84 ? -3.547 16.846 30.653 1.00 61.59 84 GLY A C 1
ATOM 607 O O . GLY A 1 84 ? -2.675 16.581 31.478 1.00 61.59 84 GLY A O 1
ATOM 608 N N . HIS A 1 85 ? -3.605 18.040 30.057 1.00 63.81 85 HIS A N 1
ATOM 609 C CA . HIS A 1 85 ? -2.786 19.188 30.424 1.00 63.81 85 HIS A CA 1
ATOM 610 C C . HIS A 1 85 ? -3.635 20.066 31.335 1.00 63.81 85 HIS A C 1
ATOM 612 O O . HIS A 1 85 ? -4.234 21.049 30.904 1.00 63.81 85 HIS A O 1
ATOM 618 N N . GLY A 1 86 ? -3.728 19.658 32.602 1.00 53.44 86 GLY A N 1
ATOM 619 C CA . GLY A 1 86 ? -4.419 20.404 33.643 1.00 53.44 86 GLY A CA 1
ATOM 620 C C . GLY A 1 86 ? -3.764 21.763 33.874 1.00 53.44 86 GLY A C 1
ATOM 621 O O . GLY A 1 86 ? -2.909 21.912 34.743 1.00 53.44 86 GLY A O 1
ATOM 622 N N . HIS A 1 87 ? -4.191 22.776 33.131 1.00 53.88 87 HIS A N 1
ATOM 623 C CA . HIS A 1 87 ? -4.226 24.125 33.666 1.00 53.88 87 HIS A CA 1
ATOM 624 C C . HIS A 1 87 ? -5.552 24.240 34.394 1.00 53.88 87 HIS A C 1
ATOM 626 O O . HIS A 1 87 ? -6.606 24.219 33.764 1.00 53.88 87 HIS A O 1
ATOM 632 N N . GLY A 1 88 ? -5.468 24.241 35.728 1.00 46.12 88 GLY A N 1
ATOM 633 C CA . GLY A 1 88 ? -6.615 24.283 36.619 1.00 46.12 88 GLY A CA 1
ATOM 634 C C . GLY A 1 88 ? -7.660 25.255 36.100 1.00 46.12 88 GLY A C 1
ATOM 635 O O . GLY A 1 88 ? -7.366 26.430 35.868 1.00 46.12 88 GLY A O 1
ATOM 636 N N . ALA A 1 89 ? -8.872 24.743 35.903 1.00 50.84 89 ALA A N 1
ATOM 637 C CA . ALA A 1 89 ? -10.037 25.590 35.835 1.00 50.84 89 ALA A CA 1
ATOM 638 C C . ALA A 1 89 ? -10.013 26.423 37.118 1.00 50.84 89 ALA A C 1
ATOM 640 O O . ALA A 1 89 ? -10.185 25.898 38.217 1.00 50.84 89 ALA A O 1
ATOM 641 N N . HIS A 1 90 ? -9.707 27.713 36.986 1.00 50.84 90 HIS A N 1
ATOM 642 C CA . HIS A 1 90 ? -10.136 28.680 37.974 1.00 50.84 90 HIS A CA 1
ATOM 643 C C . HIS A 1 90 ? -11.653 28.539 38.016 1.00 50.84 90 HIS A C 1
ATOM 645 O O . HIS A 1 90 ? -12.345 29.018 37.117 1.00 50.84 90 HIS A O 1
ATOM 651 N N . GLU A 1 91 ? -12.149 27.803 39.009 1.00 49.50 91 GLU A N 1
ATOM 652 C CA . GLU A 1 91 ? -13.553 27.829 39.364 1.00 49.50 91 GLU A CA 1
ATOM 653 C C . GLU A 1 91 ? -13.903 29.297 39.593 1.00 49.50 91 GLU A C 1
ATOM 655 O O . GLU A 1 91 ? -13.370 29.962 40.486 1.00 49.50 91 GLU A O 1
ATOM 660 N N . ALA A 1 92 ? -14.724 29.835 38.694 1.00 48.97 92 ALA A N 1
ATOM 661 C CA . ALA A 1 92 ? -15.368 31.110 38.907 1.00 48.97 92 ALA A CA 1
ATOM 662 C C . ALA A 1 92 ? -16.113 30.998 40.238 1.00 48.97 92 ALA A C 1
ATOM 664 O O . ALA A 1 92 ? -16.876 30.055 40.431 1.00 48.97 92 ALA A O 1
ATOM 665 N N . HIS A 1 93 ? -15.835 31.928 41.152 1.00 51.78 93 HIS A N 1
ATOM 666 C CA . HIS A 1 93 ? -16.484 32.042 42.451 1.00 51.78 93 HIS A CA 1
ATOM 667 C C . HIS A 1 93 ? -18.009 32.091 42.277 1.00 51.78 93 HIS A C 1
ATOM 669 O O . HIS A 1 93 ? -18.586 33.154 42.080 1.00 51.78 93 HIS A O 1
ATOM 675 N N . GLY A 1 94 ? -18.644 30.922 42.313 1.00 44.47 94 GLY A N 1
ATOM 676 C CA . GLY A 1 94 ? -20.068 30.750 42.534 1.00 44.47 94 GLY A CA 1
ATOM 677 C C . GLY A 1 94 ? -20.262 30.676 44.035 1.00 44.47 94 GLY A C 1
ATOM 678 O O . GLY A 1 94 ? -19.987 29.658 44.664 1.00 44.47 94 GLY A O 1
ATOM 679 N N . GLU A 1 95 ? -20.633 31.804 44.615 1.00 54.91 95 GLU A N 1
ATOM 680 C CA . GLU A 1 95 ? -20.975 31.964 46.020 1.00 54.91 95 GLU A CA 1
ATOM 681 C C . GLU A 1 95 ? -22.249 31.193 46.399 1.00 54.91 95 GLU A C 1
ATOM 683 O O . GLU A 1 95 ? -23.281 31.780 46.703 1.00 54.91 95 GLU A O 1
ATOM 688 N N . ASP A 1 96 ? -22.160 29.865 46.463 1.00 51.06 96 ASP A N 1
ATOM 689 C CA . ASP A 1 96 ? -23.114 29.049 47.212 1.00 51.06 96 ASP A CA 1
ATOM 690 C C . ASP A 1 96 ? -22.694 29.040 48.684 1.00 51.06 96 ASP A C 1
ATOM 692 O O . ASP A 1 96 ? -22.118 28.096 49.233 1.00 51.06 96 ASP A O 1
ATOM 696 N N . LEU A 1 97 ? -22.980 30.174 49.326 1.00 53.72 97 LEU A N 1
ATOM 697 C CA . LEU A 1 97 ? -23.023 30.316 50.771 1.00 53.72 97 LEU A CA 1
ATOM 698 C C . LEU A 1 97 ? -24.131 29.382 51.292 1.00 53.72 97 LEU A C 1
ATOM 700 O O . LEU A 1 97 ? -25.285 29.781 51.447 1.00 53.72 97 LEU A O 1
ATOM 704 N N . LEU A 1 98 ? -23.779 28.119 51.540 1.00 51.22 98 LEU A N 1
ATOM 705 C CA . LEU A 1 98 ? -24.582 27.165 52.301 1.00 51.22 98 LEU A CA 1
ATOM 706 C C . LEU A 1 98 ? -24.746 27.708 53.725 1.00 51.22 98 LEU A C 1
ATOM 708 O O . LEU A 1 98 ? -23.988 27.377 54.637 1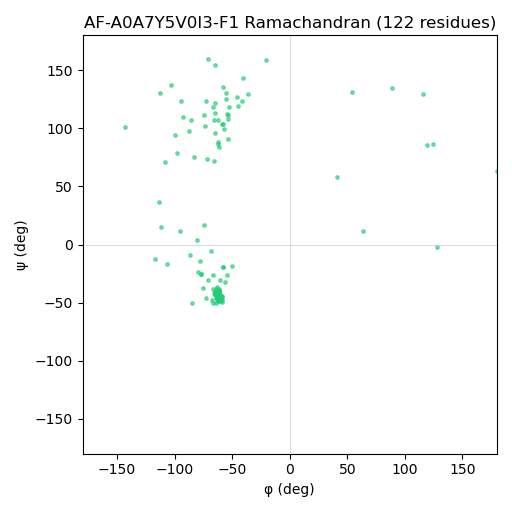.00 51.22 98 LEU A O 1
ATOM 712 N N . LEU A 1 99 ? -25.726 28.590 53.909 1.00 52.34 99 LEU A N 1
ATOM 713 C CA . LEU A 1 99 ? -26.199 28.962 55.229 1.00 52.34 99 LEU A CA 1
ATOM 714 C C . LEU A 1 99 ? -26.822 27.709 55.858 1.00 52.34 99 LEU A C 1
ATOM 716 O O . LEU A 1 99 ? -27.754 27.148 55.276 1.00 52.34 99 LEU A O 1
ATOM 720 N N . PRO A 1 100 ? -26.336 27.245 57.023 1.00 48.44 100 PRO A N 1
ATOM 721 C CA . PRO A 1 100 ? -27.016 26.186 57.748 1.00 48.44 100 PRO A CA 1
ATOM 722 C C . PRO A 1 100 ? -28.448 26.630 58.066 1.00 48.44 100 PRO A C 1
ATOM 724 O O . PRO A 1 100 ? -28.677 27.774 58.476 1.00 48.44 100 PRO A O 1
ATOM 727 N N . GLU A 1 101 ? -29.405 25.719 57.859 1.00 54.53 101 GLU A N 1
ATOM 728 C CA . GLU A 1 101 ? -30.803 25.900 58.252 1.00 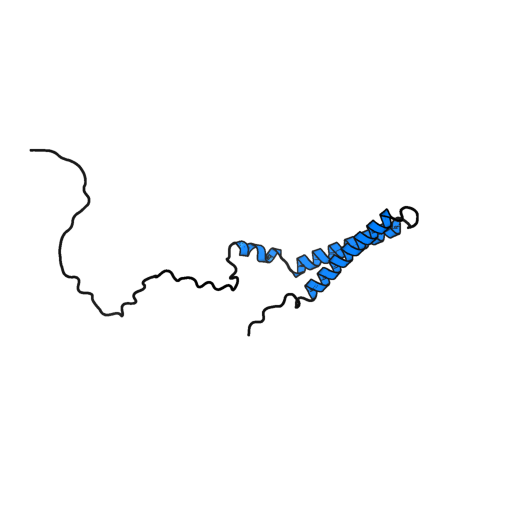54.53 101 GLU A CA 1
ATOM 729 C C . GLU A 1 101 ? -30.875 26.465 59.677 1.00 54.53 101 GLU A C 1
ATOM 731 O O . GLU A 1 101 ? -30.416 25.837 60.631 1.00 54.53 101 GLU A O 1
ATOM 736 N N . GLY A 1 102 ? -31.464 27.654 59.824 1.00 54.69 102 GLY A N 1
ATOM 737 C CA . GLY A 1 102 ? -31.882 28.159 61.133 1.00 54.69 102 GLY A CA 1
ATOM 738 C C . GLY A 1 102 ? -31.422 29.557 61.539 1.00 54.69 102 GLY A C 1
ATOM 739 O O . GLY A 1 102 ? -31.866 30.019 62.587 1.00 54.69 102 GLY A O 1
ATOM 740 N N . MET A 1 103 ? -30.620 30.285 60.754 1.00 44.03 103 MET A N 1
ATOM 741 C CA . MET A 1 103 ? -30.332 31.696 61.068 1.00 44.03 103 MET A CA 1
ATOM 742 C C . MET A 1 103 ? -31.192 32.658 60.243 1.00 44.03 103 MET A C 1
ATOM 744 O O . MET A 1 103 ? -30.845 33.048 59.133 1.00 44.03 103 MET A O 1
ATOM 748 N N . GLN A 1 104 ? -32.325 33.066 60.825 1.00 47.94 104 GLN A N 1
ATOM 749 C CA . GLN A 1 104 ? -33.107 34.214 60.366 1.00 47.94 104 GLN A CA 1
ATOM 750 C C . GLN A 1 104 ? -32.255 35.479 60.493 1.00 47.94 104 GLN A C 1
ATOM 752 O O . GLN A 1 104 ? -32.013 35.972 61.595 1.00 47.94 104 GLN A O 1
ATOM 757 N N . GLN A 1 105 ? -31.799 36.012 59.362 1.00 49.09 105 GLN A N 1
ATOM 758 C CA . GLN A 1 105 ? -31.164 37.319 59.332 1.00 49.09 105 GLN A CA 1
ATOM 759 C C . GLN A 1 105 ? -32.255 38.380 59.504 1.00 49.09 105 GLN A C 1
ATOM 761 O O . GLN A 1 105 ? -33.032 38.670 58.596 1.00 49.09 105 GLN A O 1
ATOM 766 N N . SER A 1 106 ? -32.347 38.917 60.719 1.00 46.62 106 SER A N 1
ATOM 767 C CA . SER A 1 106 ? -33.207 40.041 61.070 1.00 46.62 106 SER A CA 1
ATOM 768 C C . SER A 1 106 ? -32.842 41.256 60.212 1.00 46.62 106 SER A C 1
ATOM 770 O O . SER A 1 106 ? -31.823 41.906 60.453 1.00 46.62 106 SER A O 1
ATOM 772 N N . LEU A 1 107 ? -33.664 41.558 59.208 1.00 51.66 107 LEU A N 1
ATOM 773 C CA . LEU A 1 107 ? -33.566 42.798 58.445 1.00 51.66 107 LEU A CA 1
ATOM 774 C C . LEU A 1 107 ? -34.066 43.959 59.319 1.00 51.66 107 LEU A C 1
ATOM 776 O O . LEU A 1 107 ? -35.213 43.913 59.777 1.00 51.66 107 LEU A O 1
ATOM 780 N N . PRO A 1 108 ? -33.260 45.009 59.562 1.00 44.16 108 PRO A N 1
ATOM 781 C CA . PRO A 1 108 ? -33.780 46.231 60.146 1.00 44.16 108 PRO A CA 1
ATOM 782 C C . PRO A 1 108 ? -34.745 46.903 59.162 1.00 44.16 108 PRO A C 1
ATOM 784 O O . PRO A 1 108 ? -34.393 47.276 58.046 1.00 44.16 108 PRO A O 1
ATOM 787 N N . SER A 1 109 ? -35.987 47.016 59.631 1.00 49.38 109 SER A N 1
ATOM 788 C CA . SER A 1 109 ? -37.078 47.825 59.097 1.00 49.38 109 SER A CA 1
ATOM 789 C C . SER A 1 109 ? -36.609 49.239 58.748 1.00 49.38 109 SER A C 1
ATOM 791 O O . SER A 1 109 ? -36.069 49.934 59.606 1.00 49.38 109 SER A O 1
ATOM 793 N N . GLY A 1 110 ? -36.865 49.680 57.516 1.00 40.47 110 GLY A N 1
ATOM 794 C CA . GLY A 1 110 ? -36.498 51.025 57.078 1.00 40.47 110 GLY A CA 1
ATOM 795 C C . GLY A 1 110 ? -36.871 51.328 55.632 1.00 40.47 110 GLY A C 1
ATOM 796 O O . GLY A 1 110 ? -35.993 51.523 54.810 1.00 40.47 110 GLY A O 1
ATOM 797 N N . GLU A 1 111 ? -38.176 51.307 55.359 1.00 42.25 111 GLU A N 1
ATOM 798 C CA . GLU A 1 111 ? -38.904 52.294 54.547 1.00 42.25 111 GLU A CA 1
ATOM 799 C C . GLU A 1 111 ? -38.448 52.640 53.113 1.00 42.25 111 GLU A C 1
ATOM 801 O O . GLU A 1 111 ? -37.351 53.113 52.849 1.00 42.25 111 GLU A O 1
ATOM 806 N N . GLY A 1 112 ? -39.432 52.616 52.204 1.00 41.03 112 GLY A N 1
ATOM 807 C CA . GLY A 1 112 ? -39.545 53.686 51.211 1.00 41.03 112 GLY A CA 1
ATOM 808 C C . GLY A 1 112 ? -39.435 53.266 49.754 1.00 41.03 112 GLY A C 1
ATOM 809 O O . GLY A 1 112 ? -38.395 53.402 49.125 1.00 41.03 112 GLY A O 1
ATOM 810 N N . LYS A 1 113 ? -40.577 52.859 49.188 1.00 45.22 113 LYS A N 1
ATOM 811 C CA . LYS A 1 113 ? -40.885 52.944 47.753 1.00 45.22 113 LYS A CA 1
ATOM 812 C C . LYS A 1 113 ? -40.310 54.225 47.124 1.00 45.22 113 LYS A C 1
ATOM 814 O O . LYS A 1 113 ? -40.680 55.316 47.544 1.00 45.22 113 LYS A O 1
ATOM 819 N N . ALA A 1 114 ? -39.593 54.099 46.014 1.00 44.75 114 ALA A N 1
ATOM 820 C CA . ALA A 1 11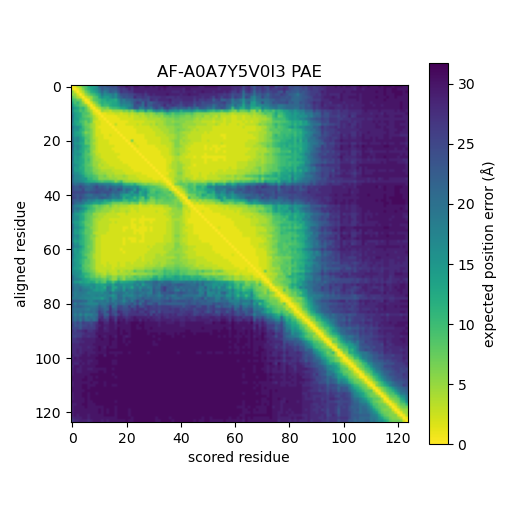4 ? -39.539 55.156 45.009 1.00 44.75 114 ALA A CA 1
ATOM 821 C C . ALA A 1 114 ? -39.487 54.517 43.620 1.00 44.75 114 ALA A C 1
ATOM 823 O O . ALA A 1 114 ? -38.477 53.975 43.182 1.00 44.75 114 ALA A O 1
ATOM 824 N N . ALA A 1 115 ? -40.658 54.515 42.991 1.00 43.94 115 ALA A N 1
ATOM 825 C CA . ALA A 1 115 ? -40.909 54.037 41.648 1.00 43.94 115 ALA A CA 1
ATOM 826 C C . ALA A 1 115 ? -40.301 54.973 40.589 1.00 43.94 115 ALA A C 1
ATOM 828 O O . ALA A 1 115 ? -40.047 56.149 40.845 1.00 43.94 115 ALA A O 1
ATOM 829 N N . LEU A 1 116 ? -40.107 54.403 39.399 1.00 45.75 116 LEU A N 1
ATOM 830 C CA . LEU A 1 116 ? -39.619 55.022 38.168 1.00 45.75 116 LEU A CA 1
ATOM 831 C C . LEU A 1 116 ? -40.190 56.432 37.894 1.00 45.75 116 LEU A C 1
ATOM 833 O O . LEU A 1 116 ? -41.392 56.646 38.067 1.00 45.75 116 LEU A O 1
ATOM 837 N N . PRO A 1 117 ? -39.380 57.357 37.342 1.00 44.66 117 PRO A N 1
ATOM 838 C CA . PRO A 1 117 ? -39.873 58.635 36.849 1.00 44.66 117 PRO A CA 1
ATOM 839 C C . PRO A 1 117 ? -40.618 58.446 35.518 1.00 44.66 117 PRO A C 1
ATOM 841 O O . PRO A 1 117 ? -40.016 58.143 34.488 1.00 44.66 117 PRO A O 1
ATOM 844 N N . ALA A 1 118 ? -41.936 58.655 35.539 1.00 44.25 118 ALA A N 1
ATOM 845 C CA . ALA A 1 118 ? -42.743 58.870 34.343 1.00 44.25 118 ALA A CA 1
ATOM 846 C C . ALA A 1 118 ? -43.075 60.361 34.205 1.00 44.25 118 ALA A C 1
ATOM 848 O O . ALA A 1 118 ? -43.377 61.055 35.173 1.00 44.25 118 ALA A O 1
ATOM 849 N N . ALA A 1 119 ? -42.959 60.827 32.970 1.00 42.12 119 ALA A N 1
ATOM 850 C CA . ALA A 1 119 ? -43.068 62.203 32.534 1.00 42.12 119 ALA A CA 1
ATOM 851 C C . ALA A 1 119 ? -44.459 62.833 32.733 1.00 42.12 119 ALA A C 1
ATOM 853 O O . ALA A 1 119 ? -45.481 62.164 32.612 1.00 42.12 119 ALA A O 1
ATOM 854 N N . GLY A 1 120 ? -44.461 64.165 32.855 1.00 38.03 120 GLY A N 1
ATOM 855 C CA . GLY A 1 120 ? -45.550 65.023 32.385 1.00 38.03 120 GLY A CA 1
ATOM 856 C C . GLY A 1 120 ? -46.308 65.795 33.466 1.00 38.03 120 GLY A C 1
ATOM 857 O O . GLY A 1 120 ? -46.833 65.207 34.402 1.00 38.03 120 GLY A O 1
ATOM 858 N N . GLY A 1 121 ? -46.457 67.108 33.252 1.00 35.44 121 GLY A N 1
ATOM 859 C CA . GLY A 1 121 ? -47.648 67.833 33.715 1.00 35.44 121 GLY A CA 1
ATOM 860 C C . GLY A 1 121 ? -47.421 69.050 34.610 1.00 35.44 121 GLY A C 1
ATOM 861 O O . GLY A 1 121 ? -47.479 68.956 35.824 1.00 35.44 121 GLY A O 1
ATOM 862 N N . HIS A 1 122 ? -47.217 70.185 33.944 1.00 36.34 122 HIS A N 1
ATOM 863 C CA . HIS A 1 122 ? -47.433 71.589 34.313 1.00 36.34 122 HIS A CA 1
ATOM 864 C C . HIS A 1 122 ? -48.397 71.987 35.458 1.00 36.34 122 HIS A C 1
ATOM 866 O O . HIS A 1 122 ? -49.442 71.375 35.656 1.00 36.34 122 HIS A O 1
ATOM 872 N N . ALA A 1 123 ? -48.112 73.216 35.935 1.00 40.16 123 ALA A N 1
ATOM 873 C CA . ALA A 1 123 ? -49.007 74.250 36.492 1.00 40.16 123 ALA A CA 1
ATOM 874 C C . ALA A 1 123 ? -49.261 74.151 38.014 1.00 40.16 123 ALA A C 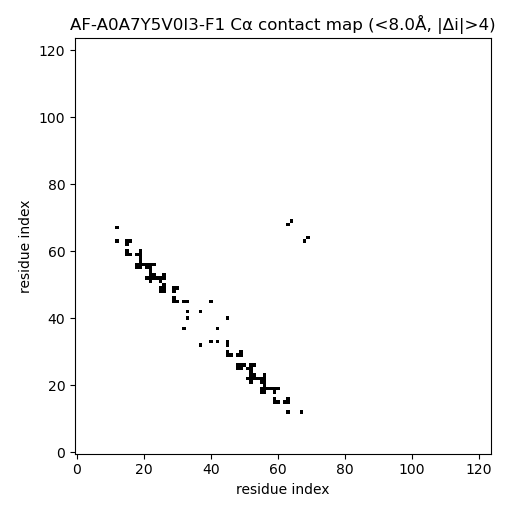1
ATOM 876 O O . ALA A 1 123 ? -49.479 73.063 38.526 1.00 40.16 123 ALA A O 1
ATOM 877 N N . HIS A 1 124 ? -49.210 75.212 38.826 1.00 36.41 124 HIS A N 1
ATOM 878 C CA . HIS A 1 124 ? -49.347 76.662 38.635 1.00 36.41 124 HIS A CA 1
ATOM 879 C C . HIS A 1 124 ? -48.518 77.408 39.693 1.00 36.41 124 HIS A C 1
ATOM 881 O O . HIS A 1 124 ? -48.334 76.836 40.790 1.00 36.41 124 HIS A O 1
#

Radius of gyration: 37.03 Å; Cα contacts (8 Å, |Δi|>4): 55; chains: 1; bounding box: 65×85×85 Å